Protein AF-A0A667WVM6-F1 (afdb_monomer_lite)

Foldseek 3Di:
DDDDDPPPDDDDDDDDDDPPPPPFAAKEQDDFPDQQLPGPDIDTDHPQQRWKAQDNGTHIDRHNDDPPGDIDHHHHPNHPDPPPPVVVVVVVVVVVVVVVD

Secondary structure (DSSP, 8-state):
------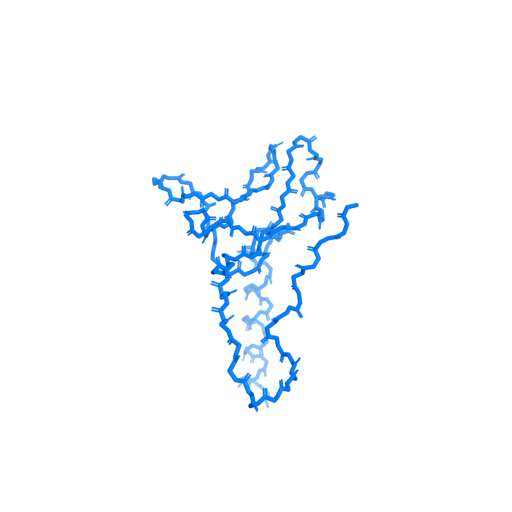-SSS----S-----------EEE-EESS-TTT---EEEPPGGG-SEEEETTTEEEE----SS--EE-STTTTSS--TTTHHHHHHHHHHHHHHH-

Sequence (101 aa):
METHTQCCRHTVSLTSAVYLCVAAGLRCYTCTAADPRSCTDSKSCPVVFNRCFSMKIDGKLCMLCVGAVDCCEGDLCNSASHAGSSFILLMVSSAMITLFF

Organism: NCBI:txid586833

Radius of gyration: 18.51 Å; chains: 1; bounding box: 51×32×50 Å

pLDDT: mean 70.53, std 15.09, range [39.31, 89.69]

Structure (mmCIF, N/CA/C/O backbone):
data_AF-A0A667WVM6-F1
#
_entry.id   AF-A0A667WVM6-F1
#
loop_
_atom_site.group_PDB
_atom_site.id
_atom_site.type_symbol
_atom_site.label_atom_id
_atom_site.label_alt_id
_atom_site.label_comp_id
_atom_site.label_asym_id
_atom_site.label_entity_id
_atom_site.label_seq_id
_atom_site.pdbx_PDB_ins_code
_atom_site.Cartn_x
_atom_site.Cartn_y
_atom_site.Cartn_z
_atom_site.occupancy
_atom_site.B_iso_or_equiv
_atom_site.auth_seq_id
_atom_site.auth_comp_id
_atom_site.auth_asym_id
_atom_site.auth_atom_id
_atom_site.pdbx_PDB_model_num
ATOM 1 N N . MET A 1 1 ? -7.758 19.974 -9.816 1.00 39.31 1 MET A N 1
ATOM 2 C CA . MET A 1 1 ? -8.501 18.762 -10.219 1.00 39.31 1 MET A CA 1
ATOM 3 C C . MET A 1 1 ? -8.952 18.083 -8.943 1.00 39.31 1 MET A C 1
ATOM 5 O O . MET A 1 1 ? -8.282 17.199 -8.429 1.00 39.31 1 MET A O 1
ATOM 9 N N . GLU A 1 2 ? -10.020 18.625 -8.368 1.00 44.31 2 GLU A N 1
ATOM 10 C CA . GLU A 1 2 ? -10.660 18.090 -7.172 1.00 44.31 2 GLU A CA 1
ATOM 11 C C . GLU A 1 2 ? -11.789 17.176 -7.630 1.00 44.31 2 GLU A C 1
ATOM 13 O O . GLU A 1 2 ? -12.700 17.625 -8.321 1.00 44.31 2 GLU A O 1
ATOM 18 N N . THR A 1 3 ? -11.723 15.891 -7.298 1.00 44.00 3 THR A N 1
ATOM 19 C CA . THR A 1 3 ? -12.776 14.941 -7.673 1.00 44.00 3 THR A CA 1
ATOM 20 C C . THR A 1 3 ? -13.127 14.040 -6.499 1.00 44.00 3 THR A C 1
ATOM 22 O O . THR A 1 3 ? -12.559 12.972 -6.309 1.00 44.00 3 THR A O 1
ATOM 25 N N . HIS A 1 4 ? -14.072 14.548 -5.700 1.00 43.56 4 HIS A N 1
ATOM 26 C CA . HIS A 1 4 ? -15.334 13.888 -5.351 1.00 43.56 4 HIS A CA 1
ATOM 27 C C . HIS A 1 4 ? -15.256 12.388 -5.006 1.00 43.56 4 HIS A C 1
ATOM 29 O O . HIS A 1 4 ? -15.459 11.522 -5.852 1.00 43.56 4 HIS A O 1
ATOM 35 N N . THR A 1 5 ? -15.067 12.055 -3.725 1.00 48.81 5 THR A N 1
ATOM 36 C CA . THR A 1 5 ? -15.292 10.688 -3.206 1.00 48.81 5 THR A CA 1
ATOM 37 C C . THR A 1 5 ? -15.845 10.739 -1.777 1.00 48.81 5 THR A C 1
ATOM 39 O O . THR A 1 5 ? -15.259 10.222 -0.832 1.00 48.81 5 THR A O 1
ATOM 42 N N . GLN A 1 6 ? -16.983 11.419 -1.607 1.00 43.47 6 GLN A N 1
ATOM 43 C CA . GLN A 1 6 ? -17.737 11.492 -0.345 1.00 43.47 6 GLN A CA 1
ATOM 44 C C . GLN A 1 6 ? -19.236 11.228 -0.584 1.00 43.47 6 GLN A C 1
ATOM 46 O O . GLN A 1 6 ? -20.096 11.849 0.024 1.00 43.47 6 GLN A O 1
ATOM 51 N N . CYS A 1 7 ? -19.570 10.324 -1.512 1.00 47.34 7 CYS A N 1
ATOM 52 C CA . CYS A 1 7 ? -20.937 10.169 -2.029 1.00 47.34 7 CYS A CA 1
ATOM 53 C C . CYS A 1 7 ? -21.627 8.847 -1.635 1.00 47.34 7 CYS A C 1
ATOM 55 O O . CYS A 1 7 ? -22.446 8.335 -2.385 1.00 47.34 7 CYS A O 1
ATOM 57 N N . CYS A 1 8 ? -21.308 8.255 -0.478 1.00 50.88 8 CYS A N 1
ATOM 58 C CA . CYS A 1 8 ? -22.057 7.081 0.012 1.00 50.88 8 CYS A CA 1
ATOM 59 C C . CYS A 1 8 ? -22.402 7.108 1.503 1.00 50.88 8 CYS A C 1
ATOM 61 O O . CYS A 1 8 ? -22.951 6.125 1.992 1.00 50.88 8 CYS A O 1
ATOM 63 N N . ARG A 1 9 ? -22.086 8.178 2.253 1.00 47.94 9 ARG A N 1
ATOM 64 C CA . ARG A 1 9 ? -22.257 8.131 3.716 1.00 47.94 9 ARG A CA 1
ATOM 65 C C . ARG A 1 9 ? -23.443 8.900 4.283 1.00 47.94 9 ARG A C 1
ATOM 67 O O . ARG A 1 9 ? -23.872 8.531 5.364 1.00 47.94 9 ARG A O 1
ATOM 74 N N . HIS A 1 10 ? -24.041 9.875 3.595 1.00 43.47 10 HIS A N 1
ATOM 75 C CA . HIS A 1 10 ? -25.187 10.578 4.177 1.00 43.47 10 HIS A CA 1
ATOM 76 C C . HIS A 1 10 ? -26.216 11.033 3.129 1.00 43.47 10 HIS A C 1
ATOM 78 O O . HIS A 1 10 ? -25.904 11.815 2.236 1.00 43.47 10 HIS A O 1
ATOM 84 N N . THR A 1 11 ? -27.472 10.631 3.377 1.00 50.22 11 THR A N 1
ATOM 85 C CA . THR A 1 11 ? -28.730 11.369 3.124 1.00 50.22 11 THR A CA 1
ATOM 86 C C . THR A 1 11 ? -29.465 11.281 1.753 1.00 50.22 11 THR A C 1
ATOM 88 O O . THR A 1 11 ? -29.117 11.962 0.801 1.00 50.22 11 THR A O 1
ATOM 91 N N . VAL A 1 12 ? -30.612 10.561 1.783 1.00 52.38 12 VAL A N 1
ATOM 92 C CA . VAL A 1 12 ? -31.993 10.946 1.346 1.00 52.38 12 VAL A CA 1
ATOM 93 C C . VAL A 1 12 ? -32.662 10.237 0.138 1.00 52.38 12 VAL A C 1
ATOM 95 O O . VAL A 1 12 ? -32.188 10.264 -0.988 1.00 52.38 12 VAL A O 1
ATOM 98 N N . SER A 1 13 ? -33.876 9.750 0.444 1.00 53.84 13 SER A N 1
ATOM 99 C CA . SER A 1 13 ? -35.110 9.563 -0.349 1.00 53.84 13 SER A CA 1
ATOM 100 C C . SER A 1 13 ? -35.261 8.469 -1.406 1.00 53.84 13 SER A C 1
ATOM 102 O O . SER A 1 13 ? -34.827 8.571 -2.546 1.00 53.84 13 SER A O 1
ATOM 104 N N . LEU A 1 14 ? -36.104 7.513 -1.007 1.00 56.06 14 LEU A N 1
ATOM 105 C CA . LEU A 1 14 ? -37.074 6.725 -1.771 1.00 56.06 14 LEU A CA 1
ATOM 106 C C . LEU A 1 14 ? -37.610 7.409 -3.055 1.00 56.06 14 LEU A C 1
ATOM 108 O O . LEU A 1 14 ? -38.672 8.011 -3.007 1.00 56.06 14 LEU A O 1
ATOM 112 N N . THR A 1 15 ? -36.949 7.260 -4.204 1.00 61.16 15 THR A N 1
ATOM 113 C CA . THR A 1 15 ? -37.584 7.153 -5.538 1.00 61.16 15 THR A CA 1
ATOM 114 C C . THR A 1 15 ? -36.548 6.633 -6.534 1.00 61.16 15 THR A C 1
ATOM 116 O O . THR A 1 15 ? -35.423 7.117 -6.564 1.00 61.16 15 THR A O 1
ATOM 119 N N . SER A 1 16 ? -36.932 5.628 -7.317 1.00 53.81 16 SER A N 1
ATOM 120 C CA . SER A 1 16 ? -36.152 4.852 -8.289 1.00 53.81 16 SER A CA 1
ATOM 121 C C . SER A 1 16 ? -34.996 5.599 -8.979 1.00 53.81 16 SER A C 1
ATOM 123 O O . SER A 1 16 ? -35.198 6.279 -9.981 1.00 53.81 16 SER A O 1
ATOM 125 N N . ALA A 1 17 ? -33.768 5.410 -8.493 1.00 49.59 17 ALA A N 1
ATOM 126 C CA . ALA A 1 17 ? -32.543 5.852 -9.155 1.00 49.59 17 ALA A CA 1
ATOM 127 C C . ALA A 1 17 ? -31.528 4.704 -9.138 1.00 49.59 17 ALA A C 1
ATOM 129 O O . ALA A 1 17 ? -31.279 4.090 -8.101 1.00 49.59 17 ALA A O 1
ATOM 130 N N . VAL A 1 18 ? -30.985 4.373 -10.310 1.00 47.00 18 VAL A N 1
ATOM 131 C CA . VAL A 1 18 ? -29.982 3.318 -10.489 1.00 47.00 18 VAL A CA 1
ATOM 132 C C . VAL A 1 18 ? -28.748 3.664 -9.652 1.00 47.00 18 VAL A C 1
ATOM 134 O O . VAL A 1 18 ? -28.040 4.626 -9.941 1.00 47.00 18 VAL A O 1
ATOM 137 N N . TYR A 1 19 ? -28.489 2.868 -8.615 1.00 50.19 19 TYR A N 1
ATOM 138 C CA . TYR A 1 19 ? -27.247 2.913 -7.849 1.00 50.19 19 TYR A CA 1
ATOM 139 C C . TYR A 1 19 ? -26.098 2.414 -8.735 1.00 50.19 19 TYR A C 1
ATOM 141 O O . TYR A 1 19 ? -25.857 1.212 -8.834 1.00 50.19 19 TYR A O 1
ATOM 149 N N . LEU A 1 20 ? -25.359 3.322 -9.375 1.00 44.88 20 LEU A N 1
ATOM 150 C CA . LEU A 1 20 ? -24.026 3.003 -9.888 1.00 44.88 20 LEU A CA 1
ATOM 151 C C . LEU A 1 20 ? -23.043 3.062 -8.716 1.00 44.88 20 LEU A C 1
ATOM 153 O O . LEU A 1 20 ? -22.327 4.042 -8.521 1.00 44.88 20 LEU A O 1
ATOM 157 N N . CYS A 1 21 ? -23.030 2.002 -7.908 1.00 49.81 21 CYS A N 1
ATOM 158 C CA . CYS A 1 21 ? -21.946 1.769 -6.964 1.00 49.81 21 CYS A CA 1
ATOM 159 C C . CYS A 1 21 ? -20.688 1.442 -7.773 1.00 49.81 21 CYS A C 1
ATOM 161 O O . CYS A 1 21 ? -20.451 0.289 -8.131 1.00 49.81 21 CYS A O 1
ATOM 163 N N . VAL A 1 22 ? -19.866 2.450 -8.071 1.00 53.28 22 VAL A N 1
ATOM 164 C CA . VAL A 1 22 ? -18.465 2.181 -8.394 1.00 53.28 22 VAL A CA 1
ATOM 165 C C . VAL A 1 22 ? -17.872 1.573 -7.131 1.00 53.28 22 VAL A C 1
ATOM 167 O O . VAL A 1 22 ? -17.774 2.246 -6.106 1.00 53.28 22 VAL A O 1
ATOM 170 N N . ALA A 1 23 ? -17.541 0.282 -7.185 1.00 56.31 23 ALA A N 1
ATOM 171 C CA . ALA A 1 23 ? -16.761 -0.372 -6.149 1.00 56.31 23 ALA A CA 1
ATOM 172 C C . ALA A 1 23 ? -15.412 0.355 -6.070 1.00 56.31 23 ALA A C 1
ATOM 174 O O . ALA A 1 23 ? -14.509 0.119 -6.869 1.00 56.31 23 ALA A O 1
ATOM 175 N N . ALA A 1 24 ? -15.312 1.325 -5.167 1.00 63.66 24 ALA A N 1
ATOM 176 C CA . ALA A 1 24 ? -14.051 1.965 -4.855 1.00 63.66 24 ALA A CA 1
ATOM 177 C C . ALA A 1 24 ? -13.253 0.983 -3.995 1.00 63.66 24 ALA A C 1
ATOM 179 O O . ALA A 1 24 ? -13.770 0.472 -2.999 1.00 63.66 24 ALA A O 1
ATOM 180 N N . GLY A 1 25 ? -12.018 0.690 -4.398 1.00 74.12 25 GLY A N 1
ATOM 181 C CA . GLY A 1 25 ? -11.084 -0.022 -3.538 1.00 74.12 25 GLY A CA 1
ATOM 182 C C . GLY A 1 25 ? -10.636 0.845 -2.359 1.00 74.12 25 GLY A C 1
ATOM 183 O O . GLY A 1 25 ? -11.032 2.007 -2.219 1.00 74.12 25 GLY A O 1
ATOM 184 N N . LEU A 1 26 ? -9.775 0.272 -1.524 1.00 86.56 26 LEU A N 1
ATOM 185 C CA . LEU A 1 26 ? -9.112 0.937 -0.403 1.00 86.56 26 LEU A CA 1
ATOM 186 C C . LEU A 1 26 ? -8.427 2.230 -0.860 1.00 86.56 26 LEU A C 1
ATOM 188 O O . LEU A 1 26 ? -7.925 2.320 -1.979 1.00 86.56 26 LEU A O 1
ATOM 192 N N . ARG A 1 27 ? -8.350 3.236 0.006 1.00 89.31 27 ARG A N 1
ATOM 193 C CA . ARG A 1 27 ? -7.502 4.412 -0.210 1.00 89.31 27 ARG A CA 1
ATOM 194 C C . ARG A 1 27 ? -6.073 4.107 0.197 1.00 89.31 27 ARG A C 1
ATOM 196 O O . ARG A 1 27 ? -5.843 3.607 1.287 1.00 89.31 27 ARG A O 1
ATOM 203 N N . CYS A 1 28 ? -5.108 4.509 -0.618 1.00 88.94 28 CYS A N 1
ATOM 204 C CA . CYS A 1 28 ? -3.687 4.427 -0.285 1.00 88.94 28 CYS A CA 1
ATOM 205 C C . CYS A 1 28 ? -3.013 5.774 -0.533 1.00 88.94 28 CYS A C 1
ATOM 207 O O . CYS A 1 28 ? -3.484 6.570 -1.348 1.00 88.94 28 CYS A O 1
ATOM 209 N N . TYR A 1 29 ? -1.893 6.027 0.144 1.00 88.38 29 TYR A N 1
ATOM 210 C CA . TYR A 1 29 ? -0.992 7.100 -0.268 1.00 88.38 29 TYR A CA 1
ATOM 211 C C . TYR A 1 29 ? -0.341 6.738 -1.604 1.00 88.38 29 TYR A C 1
ATOM 213 O O . TYR A 1 29 ? 0.108 5.600 -1.771 1.00 88.38 29 TYR A O 1
ATOM 221 N N . THR A 1 30 ? -0.297 7.694 -2.534 1.00 85.69 30 THR A N 1
ATOM 222 C CA . THR A 1 30 ? 0.241 7.510 -3.885 1.00 85.69 30 THR A CA 1
ATOM 223 C C . THR A 1 30 ? 1.212 8.620 -4.259 1.00 85.69 30 THR A C 1
ATOM 225 O O . THR A 1 30 ? 0.851 9.792 -4.264 1.00 85.69 30 THR A O 1
ATOM 228 N N . CYS A 1 31 ? 2.445 8.256 -4.589 1.00 84.56 31 CYS A N 1
ATOM 229 C CA . CYS A 1 31 ? 3.487 9.177 -5.033 1.00 84.56 31 CYS A CA 1
ATOM 230 C C . CYS A 1 31 ? 4.638 8.388 -5.658 1.00 84.56 31 CYS A C 1
ATOM 232 O O . CYS A 1 31 ? 5.004 7.327 -5.159 1.00 84.56 31 CYS A O 1
ATOM 234 N N . THR A 1 32 ? 5.232 8.937 -6.711 1.00 73.25 32 THR A N 1
ATOM 235 C CA . THR A 1 32 ? 6.417 8.401 -7.395 1.00 73.25 32 THR A CA 1
ATOM 236 C C . THR A 1 32 ? 7.526 9.444 -7.340 1.00 73.25 32 THR A C 1
ATOM 238 O O . THR A 1 32 ? 7.256 10.616 -7.604 1.00 73.25 32 THR A O 1
ATOM 241 N N . ALA A 1 33 ? 8.752 9.037 -7.000 1.00 64.19 33 ALA A N 1
ATOM 242 C CA . ALA A 1 33 ? 9.944 9.901 -6.974 1.00 64.19 33 ALA A CA 1
ATOM 243 C C . ALA A 1 33 ? 9.887 11.137 -6.039 1.00 64.19 33 ALA A C 1
ATOM 245 O O . ALA A 1 33 ? 10.717 12.039 -6.145 1.00 64.19 33 ALA A O 1
ATOM 246 N N . ALA A 1 34 ? 8.933 11.186 -5.105 1.00 59.72 34 ALA A N 1
ATOM 247 C CA . ALA A 1 34 ? 8.902 12.170 -4.024 1.00 59.72 34 ALA A CA 1
ATOM 248 C C . ALA A 1 34 ? 9.578 11.594 -2.775 1.00 59.72 34 ALA A C 1
ATOM 250 O O . ALA A 1 34 ? 9.546 10.378 -2.571 1.00 59.72 34 ALA A O 1
ATOM 251 N N . ASP A 1 35 ? 10.130 12.454 -1.910 1.00 63.78 35 ASP A N 1
ATOM 252 C CA . ASP A 1 35 ? 10.579 12.018 -0.588 1.00 63.78 35 ASP A CA 1
ATOM 253 C C . ASP A 1 35 ? 9.426 11.248 0.095 1.00 63.78 35 ASP A C 1
ATOM 255 O O . ASP A 1 35 ? 8.339 11.810 0.296 1.00 63.78 35 ASP A O 1
ATOM 259 N N . PRO A 1 36 ? 9.606 9.954 0.419 1.00 60.59 36 PRO A N 1
ATOM 260 C CA . PRO A 1 36 ? 8.510 9.090 0.852 1.00 60.59 36 PRO A CA 1
ATOM 261 C C . PRO A 1 36 ? 7.890 9.538 2.184 1.00 60.59 36 PRO A C 1
ATOM 263 O O . PRO A 1 36 ? 6.794 9.085 2.531 1.00 60.59 36 PRO A O 1
ATOM 266 N N . ARG A 1 37 ? 8.556 10.439 2.927 1.00 64.81 37 ARG A N 1
ATOM 267 C CA . ARG A 1 37 ? 8.035 11.051 4.157 1.00 64.81 37 ARG A CA 1
ATOM 268 C C . ARG A 1 37 ? 7.124 12.239 3.865 1.00 64.81 37 ARG A C 1
ATOM 270 O O . ARG A 1 37 ? 6.188 12.461 4.623 1.00 64.81 37 ARG A O 1
ATOM 277 N N . SER A 1 38 ? 7.365 12.972 2.777 1.00 73.31 38 SER A N 1
ATOM 278 C CA . SER A 1 38 ? 6.541 14.121 2.371 1.00 73.31 38 SER A CA 1
ATOM 279 C C . SER A 1 38 ? 5.289 13.728 1.578 1.00 73.31 38 SER A C 1
ATOM 281 O O . SER A 1 38 ? 4.438 14.572 1.295 1.00 73.31 38 SER A O 1
ATOM 283 N N . CYS A 1 39 ? 5.173 12.460 1.196 1.00 78.12 39 CYS A N 1
ATOM 284 C CA . CYS A 1 39 ? 4.044 11.930 0.449 1.00 78.12 39 CYS A CA 1
ATOM 285 C C . CYS A 1 39 ? 2.748 11.907 1.274 1.00 78.12 39 CYS A C 1
ATOM 287 O O . CYS A 1 39 ? 2.548 11.033 2.123 1.00 78.12 39 CYS A O 1
ATOM 289 N N . THR A 1 40 ? 1.863 12.862 0.990 1.00 82.88 40 THR A N 1
ATOM 290 C CA . THR A 1 40 ? 0.543 13.018 1.625 1.00 82.88 40 THR A CA 1
ATOM 291 C C . THR A 1 40 ? -0.624 12.875 0.648 1.00 82.88 40 THR A C 1
ATOM 293 O O . THR A 1 40 ? -1.775 12.802 1.084 1.00 82.88 40 THR A O 1
ATOM 296 N N . ASP A 1 41 ? -0.354 12.789 -0.658 1.00 84.81 41 ASP A N 1
ATOM 297 C CA . ASP A 1 41 ? -1.388 12.556 -1.665 1.00 84.81 41 ASP A CA 1
ATOM 298 C C . ASP A 1 41 ? -1.941 11.132 -1.536 1.00 84.81 41 ASP A C 1
ATOM 300 O O . ASP A 1 41 ? -1.192 10.163 -1.398 1.00 84.81 41 ASP A O 1
ATOM 304 N N . SER A 1 42 ? -3.269 11.014 -1.538 1.00 87.62 42 SER A N 1
ATOM 305 C CA . SER A 1 42 ? -3.968 9.734 -1.430 1.00 87.62 42 SER A CA 1
ATOM 306 C C . SER A 1 42 ? -5.036 9.604 -2.501 1.00 87.62 42 SER A C 1
ATOM 308 O O . SER A 1 42 ? -5.702 10.583 -2.851 1.00 87.62 42 SER A O 1
ATOM 310 N N . LYS A 1 43 ? -5.223 8.379 -2.994 1.00 88.00 43 LYS A N 1
ATOM 311 C CA . LYS A 1 43 ? -6.234 8.036 -4.000 1.00 88.00 43 LYS A CA 1
ATOM 312 C C . LYS A 1 43 ? -6.912 6.724 -3.637 1.00 88.00 43 LYS A C 1
ATOM 314 O O . LYS A 1 43 ? -6.333 5.884 -2.950 1.00 88.00 43 LYS A O 1
ATOM 319 N N . SER A 1 44 ? -8.146 6.561 -4.104 1.00 89.69 44 SER A N 1
ATOM 320 C CA . SER A 1 44 ? -8.836 5.273 -4.073 1.00 89.69 44 SER A CA 1
ATOM 321 C C . SER A 1 44 ? -8.201 4.328 -5.084 1.00 89.69 44 SER A C 1
ATOM 323 O O . SER A 1 44 ? -8.007 4.693 -6.246 1.00 89.69 44 SER A O 1
ATOM 325 N N . CYS A 1 45 ? -7.886 3.119 -4.643 1.00 86.69 45 CYS A N 1
ATOM 326 C CA . CYS A 1 45 ? -7.312 2.102 -5.495 1.00 86.69 45 CYS A CA 1
ATOM 327 C C . CYS A 1 45 ? -8.371 1.454 -6.392 1.00 86.69 45 CYS A C 1
ATOM 329 O O . CYS A 1 45 ? -9.538 1.326 -6.005 1.00 86.69 45 CYS A O 1
ATOM 331 N N . PRO A 1 46 ? -7.973 0.985 -7.584 1.00 86.62 46 PRO A N 1
ATOM 332 C CA . PRO A 1 46 ? -8.797 0.083 -8.373 1.00 86.62 46 PRO A CA 1
ATOM 333 C C . PRO A 1 46 ? -9.081 -1.207 -7.596 1.00 86.62 46 PRO A C 1
ATOM 335 O O . PRO A 1 46 ? -8.218 -1.693 -6.869 1.00 86.62 46 PRO A O 1
ATOM 338 N N . VAL A 1 47 ? -10.240 -1.825 -7.838 1.00 82.81 47 VAL A N 1
ATOM 339 C CA . VAL A 1 47 ? -10.640 -3.106 -7.215 1.00 82.81 47 VAL A CA 1
ATOM 340 C C . VAL A 1 47 ? -9.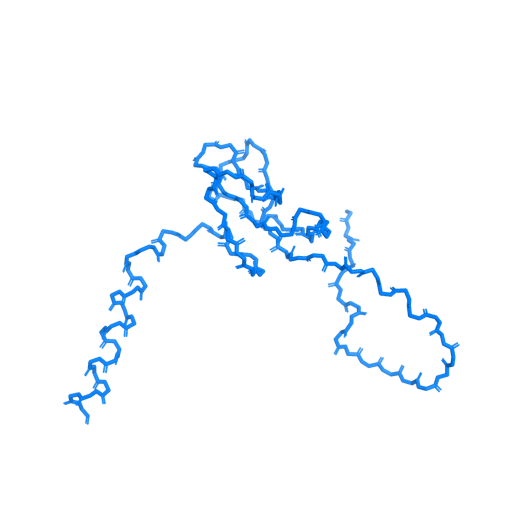602 -4.214 -7.433 1.00 82.81 47 VAL A C 1
ATOM 342 O O . VAL A 1 47 ? -9.408 -5.065 -6.573 1.00 82.81 47 VAL A O 1
ATOM 345 N N . VAL A 1 48 ? -8.899 -4.192 -8.569 1.00 81.75 48 VAL A N 1
ATOM 346 C CA . VAL A 1 48 ? -7.840 -5.165 -8.882 1.00 81.75 48 VAL A CA 1
ATOM 347 C C . VAL A 1 48 ? -6.576 -4.915 -8.050 1.00 81.75 48 VAL A C 1
ATOM 349 O O . VAL A 1 48 ? -5.924 -5.858 -7.623 1.00 81.75 48 VAL A O 1
ATOM 352 N N . PHE A 1 49 ? -6.244 -3.657 -7.764 1.00 83.44 49 PHE A N 1
ATOM 353 C CA . PHE A 1 49 ? -5.052 -3.260 -7.006 1.00 83.44 49 PHE A CA 1
ATOM 354 C C . PHE A 1 49 ? -5.438 -2.837 -5.584 1.00 83.44 49 PHE A C 1
ATOM 356 O O . PHE A 1 49 ? -5.061 -1.769 -5.111 1.00 83.44 49 PHE A O 1
ATOM 363 N N . ASN A 1 50 ? -6.244 -3.663 -4.915 1.00 86.44 50 ASN A N 1
ATOM 364 C CA . ASN A 1 50 ? -6.898 -3.334 -3.648 1.00 86.44 50 ASN A CA 1
ATOM 365 C C . ASN A 1 50 ? -6.005 -3.573 -2.418 1.00 86.44 50 ASN A C 1
ATOM 367 O O . ASN A 1 50 ? -6.450 -4.152 -1.429 1.00 86.44 50 ASN A O 1
ATOM 371 N N . ARG A 1 51 ? -4.728 -3.197 -2.495 1.00 88.88 51 ARG A N 1
ATOM 372 C CA . ARG A 1 51 ? -3.767 -3.253 -1.387 1.00 88.88 51 ARG A CA 1
ATOM 373 C C . ARG A 1 51 ? -2.795 -2.092 -1.498 1.00 88.88 51 ARG A C 1
ATOM 375 O O . ARG A 1 51 ? -2.469 -1.657 -2.604 1.00 88.88 51 ARG A O 1
ATOM 382 N N . CYS A 1 52 ? -2.313 -1.615 -0.357 1.00 89.06 52 CYS A N 1
ATOM 383 C CA .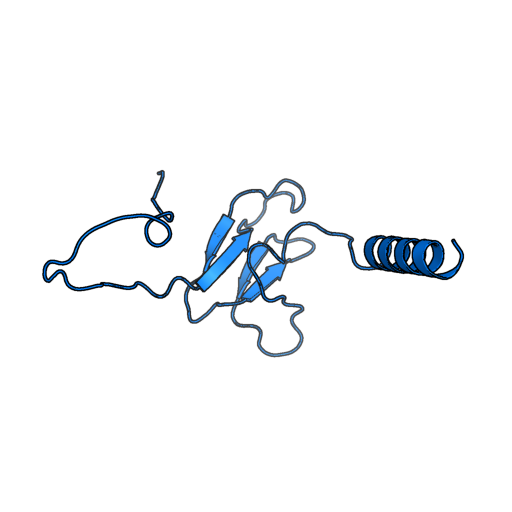 CYS A 1 52 ? -1.321 -0.553 -0.343 1.00 89.06 52 CYS A CA 1
ATOM 384 C C . CYS A 1 52 ? 0.090 -1.125 -0.237 1.00 89.06 52 CYS A C 1
ATOM 386 O O . CYS A 1 52 ? 0.343 -2.056 0.529 1.00 89.06 52 CYS A O 1
ATOM 388 N N . PHE A 1 53 ? 1.013 -0.497 -0.957 1.00 86.81 53 PHE A N 1
ATOM 389 C CA . PHE A 1 53 ? 2.434 -0.802 -0.940 1.00 86.81 53 PHE A CA 1
ATOM 390 C C . PHE A 1 53 ? 3.251 0.457 -0.616 1.00 86.81 53 PHE A C 1
ATOM 392 O O . PHE A 1 53 ? 2.832 1.585 -0.914 1.00 86.81 53 PHE A O 1
ATOM 399 N N . SER A 1 54 ? 4.410 0.271 0.017 1.00 82.81 54 SER A N 1
ATOM 400 C CA . SER A 1 54 ? 5.330 1.350 0.385 1.00 82.81 54 SER A CA 1
ATOM 401 C C . SER A 1 54 ? 6.764 0.946 0.056 1.00 82.81 54 SER A C 1
ATOM 403 O O . SER A 1 54 ? 7.323 0.047 0.682 1.00 82.81 54 SER A O 1
ATOM 405 N N . MET A 1 55 ? 7.383 1.624 -0.909 1.00 76.81 55 MET A N 1
ATOM 406 C CA . MET A 1 55 ? 8.802 1.466 -1.209 1.00 76.81 55 MET A CA 1
ATOM 407 C C . MET A 1 55 ? 9.628 2.430 -0.364 1.00 76.81 55 MET A C 1
ATOM 409 O O . MET A 1 55 ? 9.353 3.626 -0.290 1.00 76.81 55 MET A O 1
ATOM 413 N N . LYS A 1 56 ? 10.713 1.919 0.226 1.00 67.88 56 LYS A N 1
ATOM 414 C CA . LYS A 1 56 ? 11.637 2.718 1.047 1.00 67.88 56 LYS A CA 1
ATOM 415 C C . LYS A 1 56 ? 12.360 3.819 0.252 1.00 67.88 56 LYS A C 1
ATOM 417 O O . LYS A 1 56 ? 12.839 4.768 0.862 1.00 67.88 56 LYS A O 1
ATOM 422 N N . ILE A 1 57 ? 12.451 3.675 -1.073 1.00 63.28 57 ILE A N 1
ATOM 423 C CA . ILE A 1 57 ? 13.228 4.555 -1.963 1.00 63.28 57 ILE A CA 1
ATOM 424 C C . ILE A 1 57 ? 12.353 5.193 -3.060 1.00 63.28 57 ILE A C 1
ATOM 426 O O . ILE A 1 57 ? 12.630 6.317 -3.457 1.00 63.28 57 ILE A O 1
ATOM 430 N N . ASP A 1 58 ? 11.280 4.527 -3.507 1.00 64.62 58 ASP A N 1
ATOM 431 C CA . ASP A 1 58 ? 10.595 4.886 -4.767 1.00 64.62 58 ASP A CA 1
ATOM 432 C C . ASP A 1 58 ? 9.177 5.475 -4.602 1.00 64.62 58 ASP A C 1
ATOM 434 O O . ASP A 1 58 ? 8.570 5.937 -5.567 1.00 64.62 58 ASP A O 1
ATOM 438 N N . GLY A 1 59 ? 8.650 5.516 -3.372 1.00 77.69 59 GLY A N 1
ATOM 439 C CA . GLY A 1 59 ? 7.336 6.093 -3.079 1.00 77.69 59 GLY A CA 1
ATOM 440 C C . GLY A 1 59 ? 6.263 5.060 -2.730 1.00 77.69 59 GLY A C 1
ATOM 441 O O . GLY A 1 59 ? 6.552 3.958 -2.264 1.00 77.69 59 GLY A O 1
ATOM 442 N N . LYS A 1 60 ? 4.996 5.449 -2.857 1.00 86.25 60 LYS A N 1
ATOM 443 C CA . LYS A 1 60 ? 3.836 4.717 -2.325 1.00 86.25 60 LYS A CA 1
ATOM 444 C C . LYS A 1 60 ? 2.808 4.499 -3.428 1.00 86.25 60 LYS A C 1
ATOM 446 O O . LYS A 1 60 ? 2.623 5.394 -4.248 1.00 86.25 60 LYS A O 1
ATOM 451 N N . LEU A 1 61 ? 2.156 3.334 -3.476 1.00 87.62 61 LEU A N 1
ATOM 452 C CA . LEU A 1 61 ? 1.222 3.002 -4.561 1.00 87.62 61 LEU A CA 1
ATOM 453 C C . LEU A 1 61 ? 0.180 1.937 -4.165 1.00 87.62 61 LEU A C 1
ATOM 455 O O . LEU A 1 61 ? 0.345 1.224 -3.175 1.00 87.62 61 LEU A O 1
ATOM 459 N N . CYS A 1 62 ? -0.878 1.824 -4.972 1.00 89.44 62 CYS A N 1
ATOM 460 C CA . CYS A 1 62 ? -1.806 0.690 -5.015 1.00 89.44 62 CYS A CA 1
ATOM 461 C C . CYS A 1 62 ? -1.193 -0.498 -5.779 1.00 89.44 62 CYS A C 1
ATOM 463 O O . CYS A 1 62 ? -0.718 -0.319 -6.901 1.00 89.44 62 CYS A O 1
ATOM 465 N N . MET A 1 63 ? -1.237 -1.715 -5.236 1.00 87.31 63 MET A N 1
ATOM 466 C CA . MET A 1 63 ? -0.629 -2.887 -5.880 1.00 87.31 63 MET A CA 1
ATOM 467 C C . MET A 1 63 ? -1.478 -4.154 -5.738 1.00 87.31 63 MET A C 1
ATOM 469 O O . MET A 1 63 ? -2.309 -4.276 -4.841 1.00 87.31 63 MET A O 1
ATOM 473 N N . LEU A 1 64 ? -1.256 -5.112 -6.640 1.00 85.19 64 LEU A N 1
ATOM 474 C CA . LEU A 1 64 ? -1.717 -6.484 -6.503 1.00 85.19 64 LEU A CA 1
ATOM 475 C C . LEU A 1 64 ? -0.578 -7.234 -5.816 1.00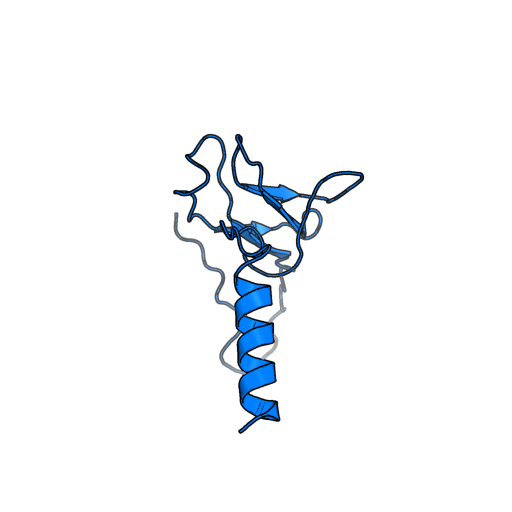 85.19 64 LEU A C 1
ATOM 477 O O . LEU A 1 64 ? 0.483 -7.442 -6.402 1.00 85.19 64 LEU A O 1
ATOM 481 N N . CYS A 1 65 ? -0.765 -7.555 -4.546 1.00 81.62 65 CYS A N 1
ATOM 482 C CA . CYS A 1 65 ? 0.292 -8.116 -3.716 1.00 81.62 65 CYS A CA 1
ATOM 483 C C . CYS A 1 65 ? 0.442 -9.600 -4.014 1.00 81.62 65 CYS A C 1
ATOM 485 O O . CYS A 1 65 ? -0.300 -10.430 -3.492 1.00 81.62 65 CYS A O 1
ATOM 487 N N . VAL A 1 66 ? 1.373 -9.909 -4.914 1.00 77.69 66 VAL A N 1
ATOM 488 C CA . VAL A 1 66 ? 1.674 -11.266 -5.370 1.00 77.69 66 VAL A CA 1
ATOM 489 C C . VAL A 1 66 ? 3.147 -11.550 -5.102 1.00 77.69 66 VAL A C 1
ATOM 491 O O . VAL A 1 66 ? 4.015 -10.795 -5.534 1.00 77.69 66 VAL A O 1
ATOM 494 N N . GLY A 1 67 ? 3.441 -12.649 -4.408 1.00 74.06 67 GLY A N 1
ATOM 495 C CA . GLY A 1 67 ? 4.813 -13.032 -4.063 1.00 74.06 67 GLY A CA 1
ATOM 496 C C . GLY A 1 67 ? 5.363 -12.295 -2.835 1.00 74.06 67 GLY A C 1
ATOM 497 O O . GLY A 1 67 ? 4.617 -11.960 -1.921 1.00 74.06 67 GLY A O 1
ATOM 498 N N . ALA A 1 68 ? 6.680 -12.077 -2.794 1.00 68.56 68 ALA A N 1
ATOM 499 C CA . ALA A 1 68 ? 7.405 -11.548 -1.631 1.00 68.56 68 ALA A CA 1
ATOM 500 C C . ALA A 1 68 ? 7.427 -10.004 -1.564 1.00 68.56 68 ALA A C 1
ATOM 502 O O . ALA A 1 68 ? 8.477 -9.401 -1.347 1.00 68.56 68 ALA A O 1
ATOM 503 N N . VAL A 1 69 ? 6.282 -9.358 -1.791 1.00 75.44 69 VAL A N 1
ATOM 504 C CA . VAL A 1 69 ? 6.111 -7.904 -1.624 1.00 75.44 69 VAL A CA 1
ATOM 505 C C . VAL A 1 69 ? 5.343 -7.609 -0.340 1.00 75.44 69 VAL A C 1
ATOM 507 O O . VAL A 1 69 ? 4.289 -8.190 -0.091 1.00 75.44 69 VAL A O 1
ATOM 510 N N . ASP A 1 70 ? 5.882 -6.705 0.478 1.00 78.50 70 ASP A N 1
ATOM 511 C CA . ASP A 1 70 ? 5.301 -6.329 1.768 1.00 78.50 70 ASP A CA 1
ATOM 512 C C . ASP A 1 70 ? 4.149 -5.336 1.575 1.00 78.50 70 ASP A C 1
ATOM 514 O O . ASP A 1 70 ? 4.355 -4.162 1.265 1.00 78.50 70 ASP A O 1
ATOM 518 N N . CYS A 1 71 ? 2.924 -5.836 1.703 1.00 87.50 71 CYS A N 1
ATOM 519 C CA . CYS A 1 71 ? 1.709 -5.068 1.499 1.00 87.50 71 CYS A CA 1
ATOM 520 C C . CYS A 1 71 ? 0.819 -5.065 2.729 1.00 87.50 71 CYS A C 1
ATOM 522 O O . CYS A 1 71 ? 0.782 -6.024 3.497 1.00 87.50 71 CYS A O 1
ATOM 524 N N . CYS A 1 72 ? -0.015 -4.034 2.825 1.00 86.62 72 CYS A N 1
ATOM 525 C CA . CYS A 1 72 ? -1.008 -3.914 3.880 1.00 86.62 72 CYS A CA 1
ATOM 526 C C . CYS A 1 72 ? -2.436 -3.770 3.327 1.00 86.62 72 CYS A C 1
ATOM 528 O O . CYS A 1 72 ? -2.660 -3.441 2.155 1.00 86.62 72 CYS A O 1
ATOM 530 N N . GLU A 1 73 ? -3.410 -4.063 4.190 1.00 85.62 73 GLU A N 1
ATOM 531 C CA . GLU A 1 73 ? -4.844 -3.881 3.952 1.00 85.62 73 GLU A CA 1
ATOM 532 C C . GLU A 1 73 ? -5.393 -2.767 4.850 1.00 85.62 73 GLU A C 1
ATOM 534 O O . GLU A 1 73 ? -4.854 -2.508 5.926 1.00 85.62 73 GLU A O 1
ATOM 539 N N . GLY A 1 74 ? -6.481 -2.132 4.416 1.00 83.88 74 GLY A N 1
ATOM 540 C CA . GLY A 1 74 ? -7.110 -1.011 5.107 1.00 83.88 74 GLY A CA 1
ATOM 541 C C . GLY A 1 74 ? -6.739 0.342 4.502 1.00 83.88 74 GLY A C 1
ATOM 542 O O . GLY A 1 74 ? -5.690 0.508 3.877 1.00 83.88 74 GLY A O 1
ATOM 543 N N . ASP A 1 75 ? -7.631 1.316 4.673 1.00 87.88 75 ASP A N 1
ATOM 544 C CA . ASP A 1 75 ? -7.421 2.670 4.171 1.00 87.88 75 ASP A CA 1
ATOM 545 C C . ASP A 1 75 ? -6.165 3.299 4.797 1.00 87.88 75 ASP A C 1
ATOM 547 O O . ASP A 1 75 ? -6.004 3.343 6.015 1.00 87.88 75 ASP A O 1
ATOM 551 N N . LEU A 1 76 ? -5.283 3.823 3.944 1.00 86.38 76 LEU A N 1
ATOM 552 C CA . LEU A 1 76 ? -4.069 4.569 4.280 1.00 86.38 76 LEU A CA 1
ATOM 553 C C . LEU A 1 76 ? -3.065 3.783 5.144 1.00 86.38 76 LEU A C 1
ATOM 555 O O . LEU A 1 76 ? -2.215 4.379 5.811 1.00 86.38 76 LEU A O 1
ATOM 559 N N . CYS A 1 77 ? -3.105 2.447 5.102 1.00 87.12 77 CYS A N 1
ATOM 560 C CA . CYS A 1 77 ? -2.209 1.589 5.883 1.00 87.12 77 CYS A CA 1
ATOM 561 C C . CYS A 1 77 ? -0.724 1.786 5.521 1.00 87.12 77 CYS A C 1
ATOM 563 O O . CYS A 1 77 ? 0.149 1.613 6.367 1.00 87.12 77 CYS A O 1
ATOM 565 N N . ASN A 1 78 ? -0.429 2.251 4.298 1.00 84.06 78 ASN A N 1
ATOM 566 C CA . ASN A 1 78 ? 0.916 2.628 3.853 1.00 84.06 78 ASN A CA 1
ATOM 567 C C . ASN A 1 78 ? 1.327 4.051 4.282 1.00 84.06 78 ASN A C 1
ATOM 569 O O . ASN A 1 78 ? 2.200 4.684 3.675 1.00 84.06 78 ASN A O 1
ATOM 573 N N . SER A 1 79 ? 0.702 4.597 5.325 1.00 79.44 79 SER A N 1
ATOM 574 C CA . SER A 1 79 ? 1.212 5.779 6.018 1.00 79.44 79 SER A CA 1
ATOM 575 C C . SER A 1 79 ? 2.665 5.543 6.443 1.00 79.44 79 SER A C 1
ATOM 577 O O . SER A 1 79 ? 3.097 4.409 6.649 1.00 79.44 79 SER A O 1
ATOM 579 N N . ALA A 1 80 ? 3.468 6.610 6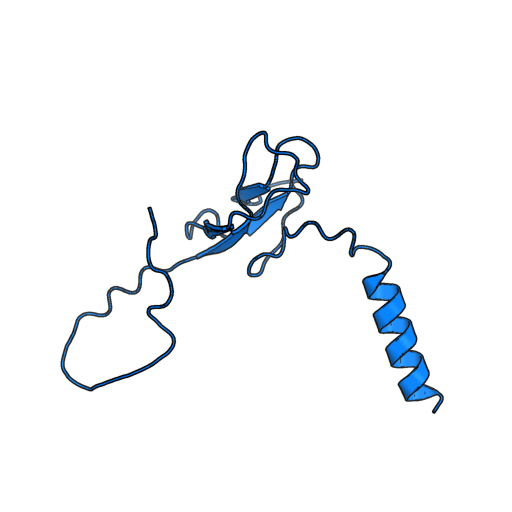.498 1.00 66.06 80 ALA A N 1
ATOM 580 C CA . ALA A 1 80 ? 4.851 6.506 6.953 1.00 66.06 80 ALA A CA 1
ATOM 581 C C . ALA A 1 80 ? 4.842 6.229 8.461 1.00 66.06 80 ALA A C 1
ATOM 583 O O . ALA A 1 80 ? 5.023 7.128 9.274 1.00 66.06 80 ALA A O 1
ATOM 584 N N . SER A 1 81 ? 4.575 4.985 8.832 1.00 55.22 81 SER A N 1
ATOM 585 C CA . SER A 1 81 ? 4.563 4.543 10.205 1.00 55.22 81 SER A CA 1
ATOM 586 C C . SER A 1 81 ? 5.718 3.567 10.368 1.00 55.22 81 SER A C 1
ATOM 588 O O . SER A 1 81 ? 5.682 2.402 9.992 1.00 55.22 81 SER A O 1
ATOM 590 N N . HIS A 1 82 ? 6.785 4.053 10.990 1.00 49.88 82 HIS A N 1
ATOM 591 C CA . HIS A 1 82 ? 7.730 3.204 11.714 1.00 49.88 82 HIS A CA 1
ATOM 592 C C . HIS A 1 82 ? 7.031 2.572 12.946 1.00 49.88 82 HIS A C 1
ATOM 594 O O . HIS A 1 82 ? 7.598 2.494 14.030 1.00 49.88 82 HIS A O 1
ATOM 600 N N . ALA A 1 83 ? 5.768 2.150 12.826 1.00 52.62 83 ALA A N 1
ATOM 601 C CA . ALA A 1 83 ? 4.954 1.631 13.922 1.00 52.62 83 ALA A CA 1
ATOM 602 C C . ALA A 1 83 ? 5.130 0.115 14.102 1.00 52.62 83 ALA A C 1
ATOM 604 O O . ALA A 1 83 ? 4.235 -0.562 14.587 1.00 52.62 83 ALA A O 1
ATOM 605 N N . GLY A 1 84 ? 6.296 -0.423 13.739 1.00 50.69 84 GLY A N 1
ATOM 606 C CA . GLY A 1 84 ? 6.609 -1.841 13.922 1.00 50.69 84 GLY A CA 1
ATOM 607 C C . GLY A 1 84 ? 7.079 -2.209 15.334 1.00 50.69 84 GLY A C 1
ATOM 608 O O . GLY A 1 84 ? 7.210 -3.387 15.631 1.00 50.69 84 GLY A O 1
ATOM 609 N N . SER A 1 85 ? 7.347 -1.237 16.215 1.00 55.44 85 SER A N 1
ATOM 610 C CA . SER A 1 85 ? 7.876 -1.520 17.563 1.00 55.44 85 SER A CA 1
ATOM 611 C C . SER A 1 85 ? 7.275 -0.628 18.654 1.00 55.44 85 SER A C 1
ATOM 613 O O . SER A 1 85 ? 6.683 -1.134 19.606 1.00 55.44 85 SER A O 1
ATOM 615 N N . SER A 1 86 ? 7.309 0.701 18.495 1.00 62.84 86 SER A N 1
ATOM 616 C CA . SER A 1 86 ? 6.856 1.608 19.565 1.00 62.84 86 SER A CA 1
ATOM 617 C C . SER A 1 86 ? 5.356 1.540 19.856 1.00 62.84 86 SER A C 1
ATOM 619 O O . SER A 1 86 ? 4.960 1.673 21.008 1.00 62.84 86 SER A O 1
ATOM 621 N N . PHE A 1 87 ? 4.508 1.314 18.849 1.00 63.94 87 PHE A N 1
ATOM 622 C CA . PHE A 1 87 ? 3.061 1.215 19.068 1.00 63.94 87 PHE A CA 1
ATOM 623 C C . PHE A 1 87 ? 2.683 -0.0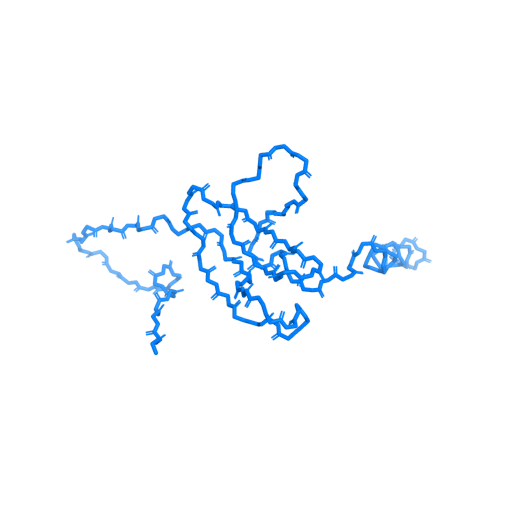58 19.838 1.00 63.94 87 PHE A C 1
ATOM 625 O O . PHE A 1 87 ? 1.841 -0.003 20.729 1.00 63.94 87 PHE A O 1
ATOM 632 N N . ILE A 1 88 ? 3.364 -1.176 19.562 1.00 67.88 88 ILE A N 1
ATOM 633 C CA . ILE A 1 88 ? 3.185 -2.431 20.300 1.00 67.88 88 ILE A CA 1
ATOM 634 C C . ILE A 1 88 ? 3.610 -2.253 21.760 1.00 67.88 88 ILE A C 1
ATOM 636 O O . ILE A 1 88 ? 2.863 -2.634 22.656 1.00 67.88 88 ILE A O 1
ATOM 640 N N . LEU A 1 89 ? 4.755 -1.606 22.016 1.00 68.06 89 LEU A N 1
ATOM 641 C CA . LEU A 1 89 ? 5.196 -1.296 23.380 1.00 68.06 89 LEU A CA 1
ATOM 642 C C . LEU A 1 89 ? 4.196 -0.402 24.125 1.00 68.06 89 LEU A C 1
ATOM 644 O O . LEU A 1 89 ? 3.855 -0.706 25.262 1.00 68.06 89 LEU A O 1
ATOM 648 N N . LEU A 1 90 ? 3.675 0.650 23.486 1.00 76.50 90 LEU A N 1
ATOM 649 C CA . LEU A 1 90 ? 2.660 1.523 24.090 1.00 76.50 90 LEU A CA 1
ATOM 650 C C . LEU A 1 90 ? 1.371 0.763 24.425 1.00 76.50 90 LEU A C 1
ATOM 652 O O . LEU A 1 90 ? 0.802 0.951 25.500 1.00 76.50 90 LEU A O 1
ATOM 656 N N . MET A 1 91 ? 0.930 -0.122 23.531 1.00 75.56 91 MET A N 1
ATOM 657 C CA . MET A 1 91 ? -0.263 -0.935 23.741 1.00 75.56 91 MET A CA 1
ATOM 658 C C . MET A 1 91 ? -0.061 -1.925 24.901 1.00 75.56 91 MET A C 1
ATOM 660 O O . MET A 1 91 ? -0.905 -2.001 25.794 1.00 75.56 91 MET A O 1
ATOM 664 N N . VAL A 1 92 ? 1.096 -2.594 24.966 1.00 75.88 92 VAL A N 1
ATOM 665 C CA . VAL A 1 92 ? 1.476 -3.478 26.083 1.00 75.88 92 VAL A CA 1
ATOM 666 C C . VAL A 1 92 ? 1.569 -2.705 27.403 1.00 75.88 92 VAL A C 1
ATOM 668 O O . VAL A 1 92 ? 1.018 -3.155 28.405 1.00 75.88 92 VAL A O 1
ATOM 671 N N . SER A 1 93 ? 2.195 -1.524 27.422 1.00 78.62 93 SER A N 1
ATOM 672 C CA . SER A 1 93 ? 2.259 -0.679 28.622 1.00 78.62 93 SER A CA 1
ATOM 673 C C . SER A 1 93 ? 0.871 -0.251 29.101 1.00 78.62 93 SER A C 1
ATOM 675 O O . SER A 1 93 ? 0.613 -0.294 30.301 1.00 78.62 93 SER A O 1
ATOM 677 N N . SER A 1 94 ? -0.039 0.106 28.187 1.00 76.44 94 SER A N 1
ATOM 678 C CA . SER A 1 94 ? -1.412 0.476 28.552 1.00 76.44 94 SER A CA 1
ATOM 679 C C . SER A 1 94 ? -2.186 -0.685 29.184 1.00 76.44 94 SER A C 1
ATOM 681 O O . SER A 1 94 ? -2.814 -0.499 30.222 1.00 76.44 94 SER A O 1
ATOM 683 N N . ALA A 1 95 ? -2.066 -1.896 28.628 1.00 77.38 95 ALA A N 1
ATOM 684 C CA . ALA A 1 95 ? -2.738 -3.081 29.151 1.00 77.38 95 ALA A CA 1
ATOM 685 C C . ALA A 1 95 ? -2.218 -3.477 30.541 1.00 77.38 95 ALA A C 1
ATOM 687 O O . ALA A 1 95 ? -3.004 -3.857 31.405 1.00 77.38 95 ALA A O 1
ATOM 688 N N . MET A 1 96 ? -0.911 -3.344 30.788 1.00 79.12 96 MET A N 1
ATOM 689 C CA . MET A 1 96 ? -0.337 -3.611 32.110 1.00 79.12 96 MET A CA 1
ATOM 690 C C . MET A 1 96 ? -0.846 -2.617 33.160 1.00 79.12 96 MET A C 1
ATOM 692 O O . MET A 1 96 ? -1.206 -3.030 34.258 1.00 79.12 96 MET A O 1
ATOM 696 N N . ILE A 1 97 ? -0.948 -1.326 32.828 1.00 77.56 97 ILE A N 1
ATOM 697 C CA . ILE A 1 97 ? -1.506 -0.324 33.751 1.00 77.56 97 ILE A CA 1
ATOM 698 C C . ILE A 1 97 ? -2.947 -0.688 34.137 1.00 77.56 97 ILE A C 1
ATOM 700 O O . ILE A 1 97 ? -3.296 -0.585 35.301 1.00 77.56 97 ILE A O 1
ATOM 704 N N . THR A 1 98 ? -3.765 -1.178 33.204 1.00 76.38 98 THR A N 1
ATOM 705 C CA . THR A 1 98 ? -5.151 -1.594 33.494 1.00 76.38 98 THR A CA 1
ATOM 706 C C . THR A 1 98 ? -5.263 -2.868 34.343 1.00 76.38 98 THR A C 1
ATOM 708 O O . THR A 1 98 ? -6.309 -3.111 34.930 1.00 76.38 98 THR A O 1
ATOM 711 N N . LEU A 1 99 ? -4.228 -3.713 34.389 1.00 73.94 99 LEU A N 1
ATOM 712 C CA . LEU A 1 99 ? -4.234 -4.950 35.184 1.00 73.94 99 LEU A CA 1
ATOM 713 C C . LEU A 1 99 ? -3.653 -4.768 36.592 1.00 73.94 99 LEU A C 1
ATOM 715 O O . LEU A 1 99 ? -3.980 -5.545 37.487 1.00 73.94 99 LEU A O 1
ATOM 719 N N . PHE A 1 100 ? -2.761 -3.792 36.775 1.00 72.56 100 PHE A N 1
ATOM 720 C CA . PHE A 1 100 ? -2.054 -3.554 38.038 1.00 72.56 100 PHE A CA 1
ATOM 721 C C . PHE A 1 100 ? -2.593 -2.365 38.851 1.00 72.56 100 PHE A C 1
ATOM 723 O O . PHE A 1 100 ? -2.133 -2.161 39.975 1.00 72.56 100 PHE A O 1
ATOM 730 N N . PHE A 1 101 ? -3.550 -1.609 38.311 1.00 61.19 101 PHE A N 1
ATOM 731 C CA . PHE A 1 101 ? -4.298 -0.548 38.992 1.00 61.19 101 PHE A CA 1
ATOM 732 C C . PHE A 1 101 ? -5.796 -0.832 38.903 1.00 61.19 101 PHE A C 1
ATOM 734 O O . PHE A 1 101 ? -6.499 -0.514 39.887 1.00 61.19 101 PHE A O 1
#